Protein AF-A0A920RIB0-F1 (afdb_monomer_lite)

Structure (mmCIF, N/CA/C/O backbone):
data_AF-A0A920RIB0-F1
#
_entry.id   AF-A0A920RIB0-F1
#
loop_
_atom_site.group_PDB
_atom_site.id
_atom_site.type_symbol
_atom_site.label_atom_id
_atom_site.label_alt_id
_atom_site.label_comp_id
_atom_site.label_asym_id
_atom_site.label_entity_id
_atom_site.label_seq_id
_atom_site.pdbx_PDB_ins_code
_atom_site.Cartn_x
_atom_site.Cartn_y
_atom_site.Cartn_z
_atom_site.occupancy
_atom_site.B_iso_or_equiv
_atom_site.auth_seq_id
_atom_site.auth_comp_id
_atom_site.auth_asym_id
_atom_site.auth_atom_id
_atom_site.pdbx_PDB_model_num
ATOM 1 N N . MET A 1 1 ? -4.495 -3.248 19.733 1.00 41.00 1 MET A N 1
ATOM 2 C CA . MET A 1 1 ? -3.017 -3.260 19.725 1.00 41.00 1 MET A CA 1
ATOM 3 C C . MET A 1 1 ? -2.556 -2.001 19.015 1.00 41.00 1 MET A C 1
ATOM 5 O O . MET A 1 1 ? -2.949 -1.782 17.880 1.00 41.00 1 MET A O 1
ATOM 9 N N . SER A 1 2 ? -1.829 -1.131 19.718 1.00 49.28 2 SER A N 1
ATOM 10 C CA . SER A 1 2 ? -1.187 0.050 19.133 1.00 49.28 2 SER A CA 1
ATOM 11 C C . SER A 1 2 ? -0.084 -0.438 18.199 1.00 49.28 2 SER A C 1
ATOM 13 O O . SER A 1 2 ? 0.912 -0.975 18.671 1.00 49.28 2 SER A O 1
ATOM 15 N N . GLY A 1 3 ?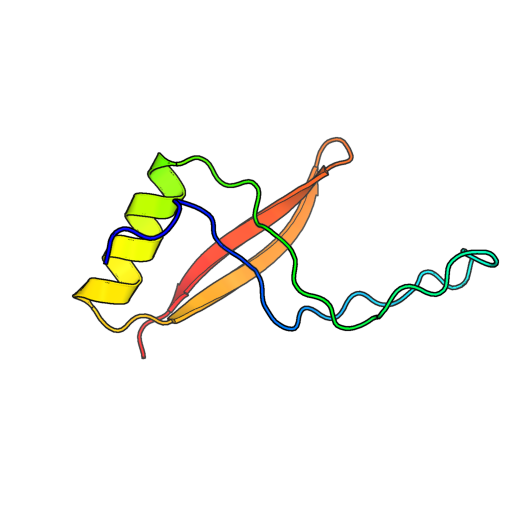 -0.288 -0.352 16.889 1.00 45.09 3 GLY A N 1
ATOM 16 C CA . GLY A 1 3 ? 0.677 -0.853 15.917 1.00 45.09 3 GLY A CA 1
ATOM 17 C C . GLY A 1 3 ? 0.823 0.153 14.802 1.00 45.09 3 GLY A C 1
ATOM 18 O O . GLY A 1 3 ? -0.030 0.190 13.928 1.00 45.09 3 GLY A O 1
ATOM 19 N N . THR A 1 4 ? 1.849 1.004 14.927 1.00 5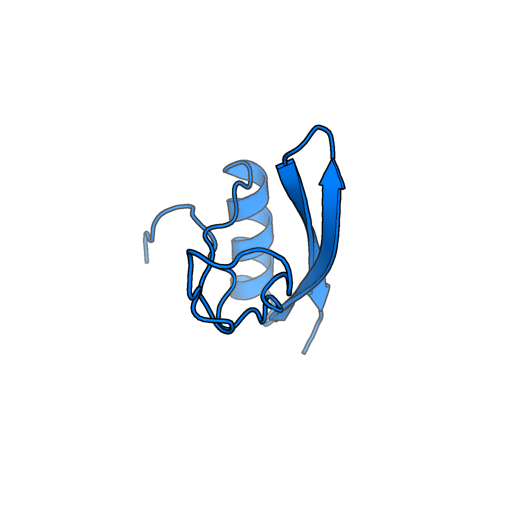8.19 4 THR A N 1
ATOM 20 C CA . THR A 1 4 ? 2.526 1.760 13.857 1.00 58.19 4 THR A CA 1
ATOM 21 C C . THR A 1 4 ? 1.626 2.099 12.678 1.00 58.19 4 THR A C 1
ATOM 23 O O . THR A 1 4 ? 1.407 1.241 11.836 1.00 58.19 4 THR A O 1
ATOM 26 N N . GLY A 1 5 ? 1.109 3.335 12.624 1.00 74.75 5 GLY A N 1
ATOM 27 C CA . GLY A 1 5 ? 0.254 3.853 11.547 1.00 74.75 5 GLY A CA 1
ATOM 28 C C . GLY A 1 5 ? 0.945 3.853 10.181 1.00 74.75 5 GLY A C 1
ATOM 29 O O . GLY A 1 5 ? 1.228 4.907 9.623 1.00 74.75 5 GLY A O 1
ATOM 30 N N . GLU A 1 6 ? 1.203 2.660 9.676 1.00 83.69 6 GLU A N 1
ATOM 31 C CA . GLU A 1 6 ? 1.970 2.268 8.512 1.00 83.69 6 GLU A CA 1
ATOM 32 C C . GLU A 1 6 ? 1.220 1.089 7.893 1.00 83.69 6 GLU A C 1
ATOM 34 O O . GLU A 1 6 ? 0.768 0.189 8.599 1.00 83.69 6 GLU A O 1
ATOM 39 N N . LEU A 1 7 ? 1.073 1.096 6.572 1.00 85.75 7 LEU A N 1
ATOM 40 C CA . LEU A 1 7 ? 0.579 -0.062 5.838 1.00 85.75 7 LEU A CA 1
ATOM 41 C C . LEU A 1 7 ? 1.683 -0.604 4.951 1.00 85.75 7 LEU A C 1
ATOM 43 O O . LEU A 1 7 ? 2.470 0.154 4.380 1.00 85.75 7 LEU A O 1
ATOM 47 N N . PHE A 1 8 ? 1.688 -1.919 4.805 1.00 86.31 8 PHE A N 1
ATOM 48 C CA . PHE A 1 8 ? 2.571 -2.630 3.903 1.00 86.31 8 PHE A CA 1
ATOM 49 C C . PHE A 1 8 ? 1.728 -3.341 2.854 1.00 86.31 8 PHE A C 1
ATOM 51 O O . PHE A 1 8 ? 0.684 -3.915 3.155 1.00 86.31 8 PHE A O 1
ATOM 58 N N . LEU A 1 9 ? 2.190 -3.269 1.613 1.00 85.94 9 LEU A N 1
ATOM 59 C CA . LEU A 1 9 ? 1.728 -4.122 0.540 1.00 85.94 9 LEU A CA 1
ATOM 60 C C . LEU A 1 9 ? 2.595 -5.379 0.554 1.00 85.94 9 LEU A C 1
ATOM 62 O O . LEU A 1 9 ? 3.786 -5.294 0.251 1.00 85.94 9 LEU A O 1
ATOM 66 N N . THR A 1 10 ? 1.999 -6.507 0.929 1.00 87.69 10 THR A N 1
ATOM 67 C CA . THR A 1 10 ? 2.693 -7.792 1.059 1.00 87.69 10 THR A CA 1
ATOM 68 C C . THR A 1 10 ? 2.631 -8.582 -0.245 1.00 87.69 10 THR A C 1
ATOM 70 O O . THR A 1 10 ? 1.582 -8.627 -0.888 1.00 87.69 10 THR A O 1
ATOM 73 N N . GLY A 1 11 ? 3.745 -9.206 -0.638 1.00 82.69 11 GLY A N 1
ATOM 74 C CA . GLY A 1 11 ? 3.791 -10.132 -1.777 1.00 82.69 11 GLY A CA 1
ATOM 75 C C . GLY A 1 11 ? 3.559 -9.487 -3.149 1.00 82.69 11 GLY A C 1
ATOM 76 O O . GLY A 1 11 ? 3.094 -10.149 -4.076 1.00 82.69 11 GLY A O 1
ATOM 77 N N . ALA A 1 12 ? 3.854 -8.195 -3.303 1.00 84.62 12 ALA A N 1
ATOM 78 C CA . ALA A 1 12 ? 3.699 -7.525 -4.589 1.00 84.62 12 ALA A CA 1
ATOM 79 C C . ALA A 1 12 ? 4.778 -7.960 -5.588 1.00 84.62 12 ALA A C 1
ATOM 81 O O . ALA A 1 12 ? 5.974 -7.853 -5.309 1.00 84.62 12 ALA A O 1
ATOM 82 N N . HIS A 1 13 ? 4.332 -8.390 -6.771 1.00 85.88 13 HIS A N 1
ATOM 83 C CA . HIS A 1 13 ? 5.199 -8.765 -7.881 1.00 85.88 13 HIS A CA 1
ATOM 84 C C . HIS A 1 13 ? 5.550 -7.545 -8.749 1.00 85.88 13 HIS A C 1
ATOM 86 O O . HIS A 1 13 ? 4.682 -6.944 -9.384 1.00 85.88 13 HIS A O 1
ATOM 92 N N . PHE A 1 14 ? 6.830 -7.187 -8.797 1.00 82.75 14 PHE A N 1
ATOM 93 C CA . PHE A 1 14 ? 7.389 -6.147 -9.652 1.00 82.75 14 PHE A CA 1
ATOM 94 C C . PHE A 1 14 ? 8.330 -6.796 -10.661 1.00 82.75 14 PHE A C 1
ATOM 96 O O . PHE A 1 14 ? 9.465 -7.125 -10.319 1.00 82.75 14 PHE A O 1
ATOM 103 N N . SER A 1 15 ? 7.875 -6.943 -11.907 1.00 81.00 15 SER A N 1
ATOM 104 C CA . SER A 1 15 ? 8.717 -7.474 -12.979 1.00 81.00 15 SER A CA 1
ATOM 105 C C . SER A 1 15 ? 9.995 -6.638 -13.115 1.00 81.00 15 SER A C 1
ATOM 107 O O . SER A 1 15 ? 9.901 -5.411 -13.266 1.00 81.00 15 SER A O 1
ATOM 109 N N . PRO A 1 16 ? 11.181 -7.269 -13.053 1.00 74.06 16 PRO A N 1
ATOM 110 C CA . PRO A 1 16 ? 12.435 -6.584 -13.306 1.00 74.06 16 PRO A CA 1
ATOM 111 C C . PRO A 1 16 ? 12.412 -5.936 -14.690 1.00 74.06 16 PRO A C 1
ATOM 113 O O . PRO A 1 16 ? 11.868 -6.487 -15.645 1.00 74.06 16 PRO A O 1
ATOM 116 N N . LEU A 1 17 ? 13.007 -4.752 -14.806 1.00 74.94 17 LEU A N 1
ATOM 117 C CA . LEU A 1 17 ? 13.223 -4.146 -16.112 1.00 74.94 17 LEU A CA 1
ATOM 118 C C . LEU A 1 17 ? 14.365 -4.897 -16.800 1.00 74.94 17 LEU A C 1
ATOM 120 O O . LEU A 1 17 ? 15.468 -4.942 -16.259 1.00 74.94 17 LEU A O 1
ATOM 124 N N . ASN A 1 18 ? 14.122 -5.412 -18.008 1.00 68.50 18 ASN A N 1
ATOM 125 C CA . ASN A 1 18 ? 15.111 -6.154 -18.811 1.00 68.50 18 ASN A CA 1
ATOM 126 C C . ASN A 1 18 ? 16.425 -5.381 -19.043 1.00 68.50 18 ASN A C 1
ATOM 128 O O . ASN A 1 18 ? 17.450 -5.970 -19.368 1.00 68.50 18 ASN A O 1
ATOM 132 N N . ASN A 1 19 ? 16.400 -4.061 -18.859 1.00 66.81 19 ASN A N 1
ATOM 133 C CA . ASN A 1 19 ? 17.499 -3.152 -19.167 1.00 66.81 19 ASN A CA 1
ATOM 134 C C . ASN A 1 19 ? 18.360 -2.830 -17.928 1.00 66.81 19 ASN A C 1
ATOM 136 O O . ASN A 1 19 ? 19.340 -2.095 -18.032 1.00 66.81 19 ASN A O 1
ATOM 140 N N . ALA A 1 20 ? 17.992 -3.326 -16.742 1.00 62.75 20 ALA A N 1
ATOM 141 C CA . ALA A 1 20 ? 18.697 -3.059 -15.491 1.00 62.75 20 ALA A CA 1
ATOM 142 C C . ALA A 1 20 ? 19.785 -4.120 -15.246 1.00 62.75 20 ALA A C 1
ATOM 144 O O . ALA A 1 20 ? 19.672 -4.948 -14.351 1.00 62.75 20 ALA A O 1
ATOM 145 N N . ALA A 1 21 ? 20.854 -4.092 -16.046 1.00 57.41 21 ALA A N 1
ATOM 146 C CA . ALA A 1 21 ? 21.909 -5.114 -16.041 1.00 57.41 21 ALA A CA 1
ATOM 147 C C . ALA A 1 21 ? 22.673 -5.273 -14.706 1.00 57.41 21 ALA A C 1
ATOM 149 O O . ALA A 1 21 ? 23.354 -6.273 -14.512 1.00 57.41 21 ALA A O 1
ATOM 150 N N . SER A 1 22 ? 22.583 -4.303 -13.787 1.00 64.81 22 SER A N 1
ATOM 151 C CA . SER A 1 22 ? 23.428 -4.254 -12.583 1.00 64.81 22 SER A CA 1
ATOM 152 C C . SER A 1 22 ? 22.687 -4.491 -11.262 1.00 64.81 22 SER A C 1
ATOM 154 O O . SER A 1 22 ? 23.324 -4.514 -10.211 1.00 64.81 22 SER A O 1
ATOM 156 N N . VAL A 1 23 ? 21.359 -4.648 -11.283 1.00 71.12 23 VAL A N 1
ATOM 157 C CA . VAL A 1 23 ? 20.549 -4.863 -10.075 1.00 71.12 23 VAL A CA 1
ATOM 158 C C . VAL A 1 23 ? 19.653 -6.066 -10.322 1.00 71.12 23 VAL A C 1
ATOM 160 O O . VAL A 1 23 ? 18.873 -6.057 -11.267 1.00 71.12 23 VAL A O 1
ATOM 163 N N . ASN A 1 24 ? 19.748 -7.080 -9.461 1.00 70.94 24 ASN A N 1
ATOM 164 C CA . ASN A 1 24 ? 18.843 -8.227 -9.455 1.00 70.94 24 ASN A CA 1
ATOM 165 C C . ASN A 1 24 ? 17.808 -8.030 -8.330 1.00 70.94 24 ASN A C 1
ATOM 167 O O . ASN A 1 24 ? 18.056 -8.462 -7.202 1.00 70.94 24 ASN A O 1
ATOM 171 N N . PRO A 1 25 ? 16.717 -7.270 -8.554 1.00 73.69 25 PRO A N 1
ATOM 172 C CA . PRO A 1 25 ? 15.720 -7.048 -7.519 1.00 73.69 25 PRO A CA 1
ATOM 173 C C . PRO A 1 25 ? 14.909 -8.325 -7.301 1.00 73.69 25 PRO A C 1
ATOM 175 O O . PRO A 1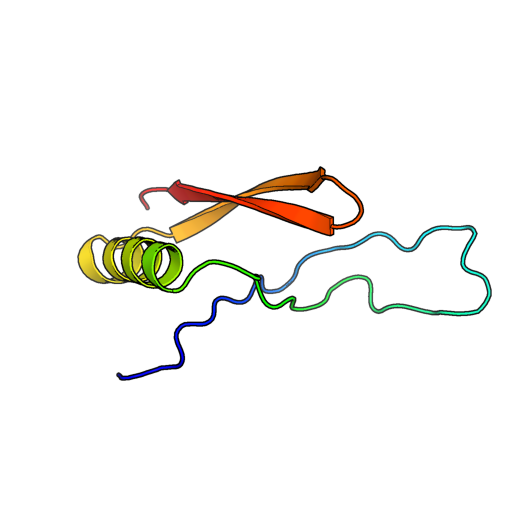 25 ? 14.508 -8.967 -8.270 1.00 73.69 25 PRO A O 1
ATOM 178 N N . ASP A 1 26 ? 14.598 -8.640 -6.043 1.00 80.62 26 ASP A N 1
ATOM 179 C CA . ASP A 1 26 ? 13.583 -9.650 -5.747 1.00 80.62 26 ASP A CA 1
ATOM 180 C C . ASP A 1 26 ? 12.256 -9.221 -6.406 1.00 80.62 26 ASP A C 1
ATOM 182 O O . ASP A 1 26 ? 11.750 -8.120 -6.106 1.00 80.62 26 ASP A O 1
ATOM 186 N N . PRO A 1 27 ? 11.719 -10.020 -7.349 1.00 82.69 27 PRO A N 1
ATOM 187 C CA . PRO A 1 27 ? 10.482 -9.689 -8.027 1.00 82.69 27 PRO A CA 1
ATOM 188 C C . PRO A 1 27 ? 9.301 -9.679 -7.059 1.00 82.69 27 PRO A C 1
ATOM 190 O O . PRO A 1 27 ? 8.372 -8.914 -7.292 1.00 82.69 27 PRO A O 1
ATOM 193 N N . VAL A 1 28 ? 9.325 -10.453 -5.970 1.00 88.44 28 VAL A N 1
ATOM 194 C CA . VAL A 1 28 ? 8.244 -10.503 -4.980 1.00 88.44 28 VAL A CA 1
ATOM 195 C C . VAL A 1 28 ? 8.734 -9.878 -3.687 1.00 88.44 28 VAL A C 1
ATOM 197 O O . VAL A 1 28 ? 9.528 -10.454 -2.957 1.00 88.44 28 VAL A O 1
ATOM 200 N N . ARG A 1 29 ? 8.254 -8.673 -3.378 1.00 87.06 29 ARG A N 1
ATOM 201 C CA . ARG A 1 29 ? 8.745 -7.939 -2.206 1.00 87.06 29 ARG A CA 1
ATOM 202 C C . ARG A 1 29 ? 7.684 -7.094 -1.542 1.00 87.06 29 ARG A C 1
ATOM 204 O O . ARG A 1 29 ? 6.838 -6.482 -2.198 1.00 87.06 29 ARG A O 1
ATOM 211 N N . ASP A 1 30 ? 7.831 -6.979 -0.233 1.00 88.12 30 ASP A N 1
ATOM 212 C CA . ASP A 1 30 ? 6.974 -6.142 0.586 1.00 88.12 30 ASP A CA 1
ATOM 213 C C . ASP A 1 30 ? 7.354 -4.668 0.432 1.00 88.12 30 ASP A C 1
ATOM 215 O O . ASP A 1 30 ? 8.530 -4.291 0.366 1.00 88.12 30 ASP A O 1
ATOM 219 N N . ARG A 1 31 ? 6.345 -3.800 0.334 1.00 87.06 31 ARG A N 1
ATOM 220 C CA . ARG A 1 31 ? 6.545 -2.359 0.127 1.00 87.06 31 ARG A CA 1
ATOM 221 C C . ARG A 1 31 ? 5.705 -1.561 1.104 1.00 87.06 31 ARG A C 1
ATOM 223 O O . ARG A 1 31 ? 4.485 -1.688 1.135 1.00 87.06 31 ARG A O 1
ATOM 230 N N . LYS A 1 32 ? 6.356 -0.673 1.853 1.00 86.81 32 LYS A N 1
ATOM 231 C CA . LYS A 1 32 ? 5.668 0.307 2.696 1.00 86.81 32 LYS A CA 1
ATOM 232 C C . LYS A 1 32 ? 4.869 1.282 1.832 1.00 86.81 32 LYS A C 1
ATOM 234 O O . LYS A 1 32 ? 5.407 1.878 0.897 1.00 86.81 32 LYS A O 1
ATOM 239 N N . LEU A 1 33 ? 3.597 1.462 2.167 1.00 86.06 33 LEU A N 1
ATOM 240 C CA . LEU A 1 33 ? 2.718 2.434 1.535 1.00 86.06 33 LEU A CA 1
ATOM 241 C C . LEU A 1 33 ? 2.913 3.805 2.188 1.00 86.06 33 LEU A C 1
ATOM 243 O O . LEU A 1 33 ? 2.782 3.966 3.401 1.00 86.06 33 LEU A O 1
ATOM 247 N N . LEU A 1 34 ? 3.202 4.815 1.368 1.00 86.69 34 LEU A N 1
ATOM 248 C CA . LEU A 1 34 ? 3.399 6.203 1.802 1.00 86.69 34 LEU A CA 1
ATOM 249 C C . LEU A 1 34 ? 2.057 6.944 1.933 1.00 86.69 34 LEU A C 1
ATOM 251 O O . LEU A 1 34 ? 1.848 7.998 1.335 1.00 86.69 34 LEU A O 1
ATOM 255 N N . LEU A 1 35 ? 1.118 6.356 2.674 1.00 83.50 35 LEU A N 1
ATOM 256 C CA . LEU A 1 35 ? -0.202 6.937 2.918 1.00 83.50 35 LEU A CA 1
ATOM 257 C C . LEU A 1 35 ? -0.151 7.966 4.050 1.00 83.50 35 LEU A C 1
ATOM 259 O O . LEU A 1 35 ? 0.647 7.869 4.982 1.00 83.50 35 LEU A O 1
ATOM 263 N N . HIS A 1 36 ? -1.055 8.944 4.013 1.00 84.69 36 HIS A N 1
ATOM 264 C CA . HIS A 1 36 ? -1.210 9.860 5.137 1.00 84.69 36 HIS A CA 1
ATOM 265 C C . HIS A 1 36 ? -1.831 9.137 6.336 1.00 84.69 36 HIS A C 1
ATOM 267 O O . HIS A 1 36 ? -2.767 8.353 6.190 1.00 84.69 36 HIS A O 1
ATOM 273 N N . ARG A 1 37 ? -1.412 9.499 7.552 1.00 84.44 37 ARG A N 1
ATOM 274 C CA . ARG A 1 37 ? -1.900 8.903 8.810 1.00 84.44 37 ARG A CA 1
ATOM 275 C C . ARG A 1 37 ? -3.433 8.857 8.940 1.00 84.44 37 ARG A C 1
ATOM 277 O O . ARG A 1 37 ? -3.967 7.882 9.457 1.00 84.44 37 ARG A O 1
ATOM 284 N N . ARG A 1 38 ? -4.159 9.870 8.438 1.00 85.31 38 ARG A N 1
ATOM 285 C CA . ARG A 1 38 ? -5.641 9.868 8.410 1.00 85.31 38 ARG A CA 1
ATOM 286 C C . ARG A 1 38 ? -6.221 8.786 7.494 1.00 85.31 38 ARG A C 1
ATOM 288 O O . ARG A 1 38 ? -7.227 8.184 7.848 1.00 85.31 38 ARG A O 1
ATOM 295 N N . GLN A 1 39 ? -5.603 8.543 6.338 1.00 83.12 39 GLN A N 1
ATOM 296 C CA . GLN A 1 39 ? -6.032 7.493 5.408 1.00 83.12 39 GLN A CA 1
ATOM 297 C C . GLN A 1 39 ? -5.790 6.114 6.019 1.00 83.12 39 GLN A C 1
ATOM 299 O O . GLN A 1 39 ? -6.673 5.267 5.977 1.00 83.12 39 GLN A O 1
ATOM 304 N N . ILE A 1 40 ? -4.635 5.937 6.662 1.00 86.12 40 ILE A N 1
ATOM 305 C CA . ILE A 1 40 ? -4.274 4.706 7.370 1.00 86.12 40 ILE A CA 1
ATOM 306 C C . ILE A 1 40 ? -5.312 4.389 8.447 1.00 86.12 40 ILE A C 1
ATOM 308 O O . ILE A 1 40 ? -5.920 3.327 8.410 1.00 86.12 40 ILE A O 1
ATOM 312 N N . ALA A 1 41 ? -5.616 5.348 9.326 1.00 85.56 41 ALA A N 1
ATOM 313 C CA . ALA A 1 41 ? -6.625 5.162 10.369 1.00 85.56 41 ALA A CA 1
ATOM 314 C C . ALA A 1 41 ? -8.019 4.815 9.807 1.00 85.56 41 ALA A C 1
ATOM 316 O O . ALA A 1 41 ? -8.721 3.975 10.367 1.00 85.56 41 ALA A O 1
ATOM 317 N N . HIS A 1 42 ? -8.417 5.435 8.690 1.00 83.56 42 HIS A N 1
ATOM 318 C CA . HIS A 1 42 ? -9.693 5.145 8.035 1.00 83.56 42 HIS A CA 1
ATOM 319 C C . HIS A 1 42 ? -9.750 3.715 7.471 1.00 83.56 42 HIS A C 1
ATOM 321 O O . HIS A 1 42 ? -10.738 3.006 7.679 1.00 83.56 42 HIS A O 1
ATOM 327 N N . LEU A 1 43 ? -8.695 3.280 6.776 1.00 80.19 43 LEU A N 1
ATOM 328 C CA . LEU A 1 43 ? -8.613 1.940 6.191 1.00 80.19 43 LEU A CA 1
ATOM 329 C C . LEU A 1 43 ? -8.531 0.861 7.276 1.00 80.19 43 LEU A C 1
ATOM 331 O O . LEU A 1 43 ? -9.329 -0.075 7.249 1.00 80.19 43 LEU A O 1
ATOM 335 N N . THR A 1 44 ? -7.658 1.031 8.273 1.00 83.81 44 THR A N 1
ATOM 336 C CA . THR A 1 44 ? -7.539 0.117 9.420 1.00 83.81 44 THR A CA 1
ATOM 337 C C . THR A 1 44 ? -8.871 -0.019 10.149 1.00 83.81 44 THR A C 1
ATOM 339 O O . THR A 1 44 ? -9.360 -1.128 10.342 1.00 83.81 44 THR A O 1
ATOM 342 N N . GLY A 1 45 ? -9.536 1.102 10.447 1.00 83.62 45 GLY A N 1
ATOM 343 C CA . GLY A 1 45 ? -10.834 1.077 11.115 1.00 83.62 45 GLY A CA 1
ATOM 344 C C . GLY A 1 45 ? -11.955 0.431 10.293 1.00 83.62 45 GLY A C 1
ATOM 345 O O . GLY A 1 45 ? -12.950 0.018 10.884 1.00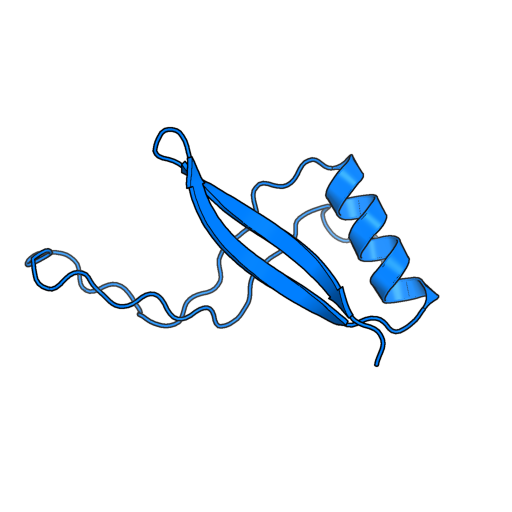 83.62 45 GLY A O 1
ATOM 346 N N . SER A 1 46 ? -11.827 0.357 8.963 1.00 79.25 46 SER A N 1
ATOM 347 C CA . SER A 1 46 ? -12.785 -0.335 8.083 1.00 79.25 46 SER A CA 1
ATOM 348 C C . SER A 1 46 ? -12.530 -1.846 8.057 1.00 79.25 46 SER A C 1
ATOM 350 O O . SER A 1 46 ? -13.469 -2.636 8.141 1.00 79.25 46 SER A O 1
ATOM 352 N N . VAL A 1 47 ? -11.256 -2.245 8.000 1.00 80.88 47 VAL A N 1
ATOM 353 C CA . VAL A 1 47 ? -10.822 -3.650 8.053 1.00 80.88 47 VAL A CA 1
ATOM 354 C C . VAL A 1 47 ? -11.192 -4.280 9.398 1.00 80.88 47 VAL A C 1
ATOM 356 O O . VAL A 1 47 ? -11.869 -5.306 9.425 1.00 80.88 47 VAL A O 1
ATOM 359 N N . GLU A 1 48 ? -10.825 -3.636 10.509 1.00 80.50 48 GLU A N 1
ATOM 360 C CA . GLU A 1 48 ? -11.014 -4.175 11.863 1.00 80.50 48 GLU A CA 1
ATOM 361 C C . GLU A 1 48 ? -12.488 -4.283 12.269 1.00 80.50 48 GLU A C 1
ATOM 363 O O . GLU A 1 48 ? -12.892 -5.279 12.863 1.00 80.50 48 GLU A O 1
ATOM 368 N N . ARG A 1 49 ? -13.312 -3.273 11.957 1.00 75.06 49 ARG A N 1
ATOM 369 C CA . ARG A 1 49 ? -14.704 -3.235 12.441 1.00 75.06 49 ARG A CA 1
ATOM 370 C C . ARG A 1 49 ? -15.667 -4.078 11.627 1.00 75.06 49 ARG A C 1
ATOM 372 O O . ARG A 1 49 ? -16.706 -4.465 12.149 1.00 75.06 49 ARG A O 1
ATOM 379 N N . GLN A 1 50 ? -15.387 -4.283 10.346 1.00 67.81 50 GLN A N 1
ATOM 380 C CA . GLN A 1 50 ? -16.393 -4.809 9.430 1.00 67.81 50 GLN A CA 1
ATOM 381 C C . GLN A 1 50 ? -15.915 -6.032 8.624 1.00 67.81 50 GLN A C 1
ATOM 383 O O . GLN A 1 50 ? -16.616 -6.471 7.715 1.00 67.81 50 GLN A O 1
ATOM 388 N N . GLY A 1 51 ? -14.741 -6.592 8.946 1.00 74.38 51 GLY A N 1
ATOM 389 C CA . GLY A 1 51 ? -14.229 -7.812 8.311 1.00 74.38 51 GLY A CA 1
ATOM 390 C C . GLY A 1 51 ? -13.853 -7.638 6.836 1.00 74.38 51 GLY A C 1
ATOM 391 O O . GLY A 1 51 ? -13.881 -8.603 6.074 1.00 74.38 51 GLY A O 1
ATOM 392 N N . TYR A 1 52 ? -13.530 -6.414 6.414 1.00 77.50 52 TYR A N 1
ATOM 393 C CA . TYR A 1 52 ? -13.122 -6.132 5.038 1.00 77.50 52 TYR A CA 1
ATOM 394 C C . TYR A 1 52 ? -11.693 -6.600 4.781 1.00 77.50 52 TYR A C 1
ATOM 396 O O . TYR A 1 52 ? -10.849 -6.598 5.673 1.00 77.50 52 TYR A O 1
ATOM 404 N N . THR A 1 53 ? -11.405 -6.938 3.527 1.00 79.19 53 THR A N 1
ATOM 405 C CA . THR A 1 53 ? -10.031 -7.125 3.053 1.00 79.19 53 THR A CA 1
ATOM 406 C C . THR A 1 53 ? -9.628 -5.894 2.247 1.00 79.19 53 THR A C 1
ATOM 408 O O . THR A 1 53 ? -10.382 -5.425 1.391 1.00 79.19 53 THR A O 1
ATOM 411 N N . LEU A 1 54 ? -8.457 -5.332 2.545 1.00 81.81 54 LEU A N 1
ATOM 412 C CA . LEU A 1 54 ? -7.915 -4.214 1.783 1.00 81.81 54 LEU A CA 1
ATOM 413 C C . LEU A 1 54 ? -7.214 -4.757 0.539 1.00 81.81 54 LEU A C 1
ATOM 415 O O . LEU A 1 54 ? -6.285 -5.552 0.664 1.00 81.81 54 LEU A O 1
ATOM 419 N N . VAL A 1 55 ? -7.650 -4.325 -0.644 1.00 81.19 55 VAL A N 1
ATOM 420 C CA . VAL A 1 55 ? -7.030 -4.723 -1.912 1.00 81.19 55 VAL A CA 1
ATOM 421 C C . VAL A 1 55 ? -6.667 -3.461 -2.701 1.00 81.19 55 VAL A C 1
ATOM 423 O O . VAL A 1 55 ? -7.514 -2.568 -2.851 1.00 81.19 55 VAL A O 1
ATOM 426 N N . PRO A 1 56 ? -5.426 -3.348 -3.204 1.00 77.62 56 PRO A N 1
ATOM 427 C CA . PRO A 1 56 ? -5.057 -2.260 -4.098 1.00 77.62 56 PRO A CA 1
ATOM 428 C C . PRO A 1 56 ? -5.831 -2.384 -5.415 1.00 77.62 56 PRO A C 1
ATOM 430 O O . PRO A 1 56 ? -5.873 -3.444 -6.032 1.00 77.62 56 PRO A O 1
ATOM 433 N N . LEU A 1 57 ? -6.446 -1.289 -5.856 1.00 79.69 57 LEU A N 1
ATOM 434 C CA . LEU A 1 57 ? -7.139 -1.194 -7.141 1.00 79.69 57 LEU A CA 1
ATOM 435 C C . LEU A 1 57 ? -6.194 -0.838 -8.283 1.00 79.69 57 LEU A C 1
ATOM 437 O O . LEU A 1 57 ? -6.361 -1.318 -9.400 1.00 79.69 57 LEU A O 1
ATOM 441 N N . SER A 1 58 ? -5.242 0.058 -8.031 1.00 76.00 58 SER A N 1
ATOM 442 C CA . SER A 1 58 ? -4.284 0.483 -9.046 1.00 76.00 58 SER A CA 1
ATOM 443 C C . SER A 1 58 ? -2.996 0.993 -8.415 1.00 76.00 58 SER A C 1
ATOM 445 O O . SER A 1 58 ? -3.004 1.622 -7.356 1.00 76.00 58 SER A O 1
ATOM 447 N N . ILE A 1 59 ? -1.876 0.729 -9.085 1.00 78.62 59 ILE A N 1
ATOM 448 C CA . ILE A 1 59 ? -0.579 1.331 -8.783 1.00 78.62 59 ILE A CA 1
ATOM 449 C C . ILE A 1 59 ? -0.128 2.048 -10.050 1.00 78.62 59 ILE A C 1
ATOM 451 O O . ILE A 1 59 ? 0.040 1.418 -11.091 1.00 78.62 59 ILE A O 1
ATOM 455 N N . TYR A 1 60 ? 0.043 3.363 -9.982 1.00 80.38 60 TYR A N 1
ATOM 456 C CA . TYR A 1 60 ? 0.391 4.184 -11.140 1.00 80.38 60 TYR A CA 1
ATOM 457 C C . TYR A 1 60 ? 1.455 5.218 -10.795 1.00 80.38 60 TYR A C 1
ATOM 459 O O . TYR A 1 60 ? 1.559 5.691 -9.666 1.00 80.38 60 TYR A O 1
ATOM 467 N N . TRP A 1 61 ? 2.248 5.612 -11.784 1.00 78.88 61 TRP A N 1
ATOM 468 C CA . TRP A 1 61 ? 3.268 6.638 -11.607 1.00 78.88 61 TRP A CA 1
ATOM 469 C C . TRP A 1 61 ? 2.649 8.032 -11.708 1.00 78.88 61 TRP A C 1
ATOM 471 O O . TRP A 1 61 ? 1.938 8.346 -12.661 1.00 78.88 61 TRP A O 1
ATOM 481 N N . LYS A 1 62 ? 2.935 8.901 -10.737 1.00 77.62 62 LYS A N 1
ATOM 482 C CA . LYS A 1 62 ? 2.573 10.321 -10.784 1.00 77.62 62 LYS A CA 1
ATOM 483 C C . LYS A 1 62 ? 3.733 11.160 -10.274 1.00 77.62 62 LYS A C 1
ATOM 485 O O . LYS A 1 62 ? 4.145 11.011 -9.128 1.00 77.62 62 LYS A O 1
ATOM 490 N N . LYS A 1 63 ? 4.224 12.080 -11.113 1.00 82.19 63 LYS A N 1
ATOM 491 C CA . LYS A 1 63 ? 5.369 12.957 -10.800 1.00 82.19 63 LYS A CA 1
ATOM 492 C C . LYS A 1 63 ? 6.605 12.171 -10.318 1.00 82.19 63 LYS A C 1
ATOM 494 O O . LYS A 1 63 ? 7.213 12.538 -9.324 1.00 82.19 63 LYS A O 1
ATOM 499 N N . GLY A 1 64 ? 6.919 11.051 -10.973 1.00 79.94 64 GLY A N 1
ATOM 500 C CA . GLY A 1 64 ? 8.071 10.208 -10.618 1.00 79.94 64 GLY A CA 1
ATOM 501 C C . GLY A 1 64 ? 7.885 9.314 -9.386 1.00 79.94 64 GLY A C 1
ATOM 502 O O . GLY A 1 64 ? 8.770 8.521 -9.086 1.00 79.94 64 GLY A O 1
ATOM 503 N N . HIS A 1 65 ? 6.737 9.374 -8.705 1.00 73.69 65 HIS A N 1
ATOM 504 C CA . HIS A 1 65 ? 6.449 8.523 -7.551 1.00 73.69 65 HIS A CA 1
ATOM 505 C C . HIS A 1 65 ? 5.327 7.525 -7.855 1.00 73.69 65 HIS A C 1
ATOM 507 O O . HIS A 1 65 ? 4.312 7.915 -8.445 1.00 73.69 65 HIS A O 1
ATOM 513 N N . PRO A 1 66 ? 5.462 6.256 -7.434 1.00 74.31 66 PRO A N 1
ATOM 514 C CA . PRO A 1 66 ? 4.364 5.309 -7.498 1.00 74.31 66 PRO A CA 1
ATOM 515 C C . PRO A 1 66 ? 3.287 5.721 -6.489 1.00 74.31 66 PRO A C 1
ATOM 517 O O . PRO A 1 66 ? 3.563 5.959 -5.312 1.00 74.31 66 PRO A O 1
ATOM 520 N N . LYS A 1 67 ? 2.053 5.825 -6.968 1.00 78.19 67 LYS A N 1
ATOM 521 C CA . LYS A 1 67 ? 0.851 6.044 -6.173 1.00 78.19 67 LYS A CA 1
ATOM 522 C C . LYS A 1 67 ? 0.006 4.789 -6.186 1.00 78.19 67 LYS A C 1
ATOM 524 O O . LYS A 1 67 ? -0.203 4.208 -7.245 1.00 78.19 67 LYS A O 1
ATOM 529 N N . THR A 1 68 ? -0.521 4.446 -5.022 1.00 76.81 68 THR A N 1
ATOM 530 C CA . THR A 1 68 ? -1.465 3.346 -4.848 1.00 76.81 68 THR A CA 1
ATOM 531 C C . THR A 1 68 ? -2.860 3.919 -4.632 1.00 76.81 68 THR A C 1
ATOM 533 O O . THR A 1 68 ? -3.035 4.879 -3.878 1.00 76.81 68 THR A O 1
ATOM 536 N N . GLN A 1 69 ? -3.849 3.358 -5.317 1.00 76.19 69 GLN A N 1
ATOM 537 C CA . GLN A 1 69 ? -5.262 3.561 -5.040 1.00 76.19 69 GLN A CA 1
ATOM 538 C C . GLN A 1 69 ? -5.805 2.278 -4.426 1.00 76.19 69 GLN A C 1
ATOM 540 O O . GLN A 1 69 ? -5.754 1.233 -5.065 1.00 76.19 69 GLN A O 1
ATOM 545 N N . ASP A 1 70 ? -6.355 2.370 -3.221 1.00 73.56 70 ASP A N 1
ATOM 546 C CA . ASP A 1 70 ? -6.867 1.220 -2.477 1.00 73.56 70 ASP A CA 1
ATOM 547 C C . ASP A 1 70 ? -8.390 1.277 -2.357 1.00 73.56 70 ASP A C 1
ATOM 549 O O . ASP A 1 70 ? -8.985 2.358 -2.281 1.00 73.56 70 ASP A O 1
ATOM 553 N N . ARG A 1 71 ? -9.030 0.106 -2.297 1.00 72.56 71 ARG A N 1
ATOM 554 C CA . ARG A 1 71 ? -10.442 -0.022 -1.921 1.00 72.56 71 ARG A CA 1
ATOM 555 C C . ARG A 1 71 ? -10.603 -1.175 -0.944 1.00 72.56 71 ARG A C 1
ATOM 557 O O . ARG A 1 71 ? -10.017 -2.240 -1.105 1.00 72.56 71 ARG A O 1
ATOM 564 N N . ALA A 1 72 ? -11.423 -0.960 0.076 1.00 66.75 72 ALA A N 1
ATOM 565 C CA . ALA A 1 72 ? -11.856 -2.032 0.957 1.00 66.75 72 ALA A CA 1
ATOM 566 C C . ALA A 1 72 ? -12.939 -2.855 0.239 1.00 66.75 72 ALA A C 1
ATOM 568 O O . ALA A 1 72 ? -13.974 -2.310 -0.155 1.00 66.75 72 ALA A O 1
ATOM 569 N N . GLY A 1 73 ? -12.684 -4.148 0.039 1.00 65.00 73 GLY A N 1
ATOM 570 C CA . GLY A 1 73 ? -13.650 -5.119 -0.477 1.00 65.00 73 GLY A CA 1
ATOM 571 C C . GLY A 1 73 ? -14.269 -5.910 0.674 1.00 65.00 73 GLY A C 1
ATOM 572 O O . GLY A 1 73 ? -13.556 -6.318 1.596 1.00 65.00 73 GLY A O 1
ATOM 573 N N . LYS A 1 74 ? -15.598 -6.062 0.675 1.00 56.75 74 LYS A N 1
ATOM 574 C CA . LYS A 1 74 ? -16.287 -6.856 1.699 1.00 56.75 74 LYS A CA 1
ATOM 575 C C . LYS A 1 74 ? -15.979 -8.330 1.443 1.00 56.75 74 LYS A C 1
ATOM 577 O O . LYS A 1 74 ? -15.960 -8.734 0.282 1.00 56.75 74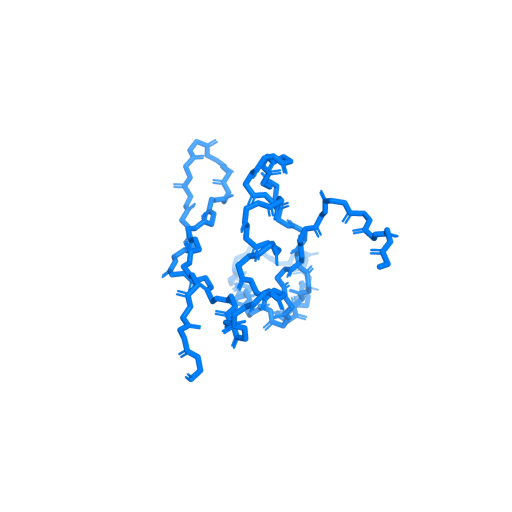 LYS A O 1
ATOM 582 N N . ARG A 1 75 ? -15.698 -9.082 2.506 1.00 57.03 75 ARG A N 1
ATOM 583 C CA . ARG A 1 75 ? -15.659 -10.545 2.436 1.00 57.03 75 ARG A CA 1
ATOM 584 C C . ARG A 1 75 ? -17.051 -11.108 2.180 1.00 57.03 75 ARG A C 1
ATOM 586 O O . ARG A 1 75 ? -18.024 -10.491 2.678 1.00 57.03 75 ARG A O 1
#

Radius of gyration: 14.72 Å; chains: 1; bounding box: 40×24×39 Å

Secondary structure (DSSP, 8-state):
----S-EEEEEEE-PPPTT-TT----SEEEEEE---HHHHHHHHHHHHHH-EEEEEEEEEEETT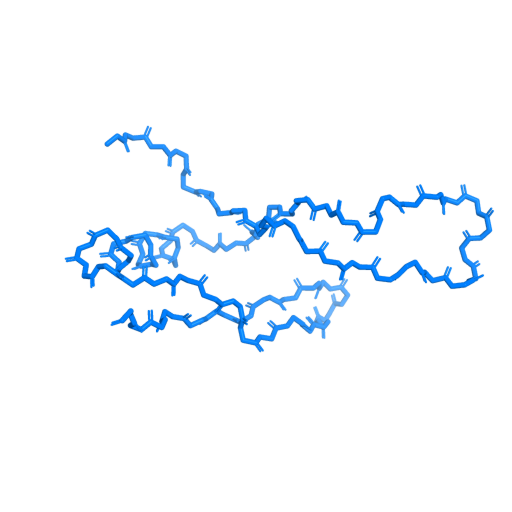EEEEEEEEEE-

Sequence (75 aa):
MSGTGELFLTGAHFSPLNNAASVNPDPVRDRKLLLHRRQIAHLTGSVERQGYTLVPLSIYWKKGHPKTQDRAGKR

pLDDT: mean 76.75, std 10.16, range [41.0, 88.44]

Foldseek 3Di:
DPDPLKDKDAQAADDDDPPCPPDDDDRTDIDIAPDDSVVSVVVVCCCVPQVWDKDWPDWDDDPNDTDTDIDTHHD